Protein 3SOL (pdb70)

Solvent-accessible surface area: 5778 Å² total; per-residue (Å²): 97,137,74,34,70,88,1,0,46,42,8,0,8,0,83,0,0,63,132,120,15,138,54,115,72,13,29,86,86,127,38,4,10,70,21,0,39,120,22,0,116,68,118,50,53,172,92,10,56,59,88,58,0,87,112,48,3,54,83,12,18,72,135,40,40,188,72,115,54,70,78,142,60,12,19,172,69,34,49,192,163,11,97,99,14,13,41,73,14,98,126

Radius of gyration: 12.53 Å; Cα contacts (8 Å, |Δi|>4): 74; chains: 1; bounding box: 23×36×26 Å

Organism: Escherichia coli O157:H7 (NCBI:txid83334)

Sequence (91 aa):
SEQLEQMASIVSATRYLKMRCNRSDLPDEQSILNVANRIAIGKGWQSLTQEDIRKHSDDIYVRLTRDSTPEYIKCREFNRRLVPFIGELLA

Foldseek 3Di:
DVLLVVLLQLLLLVVLCVPPVVPPVFDDSVLLLVLSVVVCVVVVNDPDDSVSSVVSNVVVNVVVVPDPPPSVVSNVVSVVPNVVVSVSRND

B-factor: mean 38.12, std 18.55, range [10.9, 98.44]

InterPro domains:
  IPR005699 Chaperone lipoprotein, PulS/OutS [TIGR01004] (15-126)
  IPR019114 Chaperone lipoprotein, PulS/OutS-like [PF09691] (22-124)
  IPR038432 PulS/OutS-like superfamily [G3DSA:1.20.58.1630] (38-129)

Nearest PDB structures (foldseek):
  3sol-assembly1_A  TM=1.011E+00  e=3.078E-13  Escherichia coli O157:H7
  6hcg-assembly1_P  TM=9.661E-01  e=6.626E-07  Klebsiella pneumoniae
  4a56-assembly1_A-2  TM=9.653E-01  e=9.326E-07  Klebsiella oxytoca
  4k0u-assembly1_A  TM=9.368E-01  e=2.914E-06  Dickeya dadantii 3937

Secondary structure (DSSP, 8-state):
-HHHHHHHHHHHHHHHHHHHS--TTSPPHHHHHHHHHHHHHHTT--S--HHHHHHHHHHHHHHHHH--S-HHHHHHHHHHHTHHHHHHHH-

Structure (mmCIF, N/CA/C/O backbone):
data_3SOL
#
_entry.id   3SOL
#
_cell.length_a   73.350
_cell.length_b   73.350
_cell.length_c   70.730
_cell.angle_alpha   90.000
_cell.angle_beta   90.000
_cell.angle_gamma   120.000
#
_symmetry.space_group_name_H-M   'P 61 2 2'
#
loop_
_entity.id
_entity.type
_entity.pdbx_description
1 polymer 'Type II secretion pathway related protein'
2 non-polymer 'CHLORIDE ION'
3 water water
#
loop_
_atom_site.group_PDB
_atom_site.id
_atom_site.type_symbol
_atom_site.label_atom_id
_atom_site.label_alt_id
_atom_site.label_comp_id
_atom_site.label_asym_id
_atom_site.label_entity_id
_atom_site.label_seq_id
_atom_site.pdbx_PDB_ins_code
_atom_site.Cartn_x
_atom_site.Cartn_y
_atom_site.Cartn_z
_atom_site.occupancy
_atom_site.B_iso_or_equiv
_atom_site.auth_seq_id
_atom_site.auth_comp_id
_atom_site.auth_asym_id
_atom_site.auth_atom_id
_atom_site.pdbx_PDB_model_num
ATOM 1 N N . SER A 1 4 ? 42.379 31.900 -9.027 1.00 68.26 16 SER A N 1
ATOM 2 C CA . SER A 1 4 ? 41.169 31.051 -8.810 1.00 68.18 16 SER A CA 1
ATOM 3 C C . SER A 1 4 ? 39.993 31.942 -8.416 1.00 64.88 16 SER A C 1
ATOM 4 O O . SER A 1 4 ? 40.114 32.794 -7.525 1.00 61.72 16 SER A O 1
ATOM 7 N N . GLU A 1 5 ? 38.859 31.750 -9.084 1.00 65.65 17 GLU A N 1
ATOM 8 C CA . GLU A 1 5 ? 37.672 32.566 -8.826 1.00 63.28 17 GLU A CA 1
ATOM 9 C C . GLU A 1 5 ? 36.997 32.208 -7.505 1.00 60.03 17 GLU A C 1
ATOM 10 O O . GLU A 1 5 ? 36.368 33.055 -6.893 1.00 57.26 17 GLU A O 1
ATOM 16 N N . GLN A 1 6 ? 37.126 30.959 -7.074 1.00 60.57 18 GLN A N 1
ATOM 17 C CA . GLN A 1 6 ? 36.566 30.523 -5.799 1.00 58.34 18 GLN A CA 1
ATOM 18 C C . GLN A 1 6 ? 37.374 31.160 -4.661 1.00 54.94 18 GLN A C 1
ATOM 19 O O . GLN A 1 6 ? 36.807 31.616 -3.663 1.00 51.43 18 GLN A O 1
ATOM 25 N N . LEU A 1 7 ? 38.697 31.195 -4.839 1.00 55.16 19 LEU A N 1
ATOM 26 C CA . LEU A 1 7 ? 39.610 31.849 -3.899 1.00 52.99 19 LEU A CA 1
ATOM 27 C C . LEU A 1 7 ? 39.365 33.355 -3.874 1.00 50.74 19 LEU A C 1
ATOM 28 O O . LEU A 1 7 ? 39.304 33.962 -2.796 1.00 47.89 19 LEU A O 1
ATOM 33 N N . 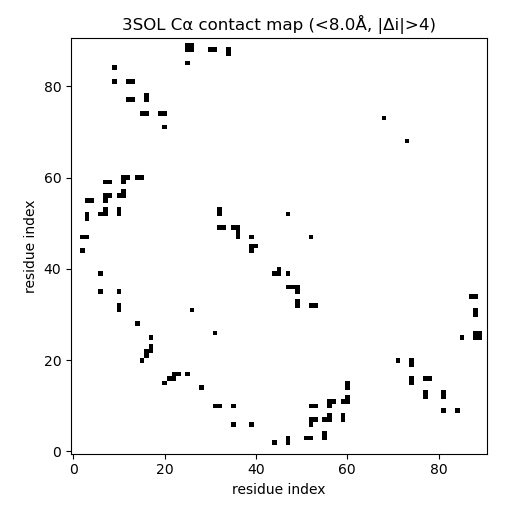GLU A 1 8 ? 39.237 33.951 -5.061 1.00 51.80 20 GLU A N 1
ATOM 34 C CA . GLU A 1 8 ? 38.907 35.379 -5.186 1.00 50.32 20 GLU A CA 1
ATOM 35 C C . GLU A 1 8 ? 37.611 35.720 -4.440 1.00 47.30 20 GLU A C 1
ATOM 36 O O . GLU A 1 8 ? 37.553 36.704 -3.694 1.00 44.76 20 GLU A O 1
ATOM 42 N N . GLN A 1 9 ? 36.581 34.903 -4.652 1.00 47.89 21 GLN A N 1
ATOM 43 C CA . GLN A 1 9 ? 35.298 35.039 -3.953 1.00 46.13 21 GLN A CA 1
ATOM 44 C C . GLN A 1 9 ? 35.461 34.940 -2.437 1.00 43.00 21 GLN A C 1
ATOM 45 O O . GLN A 1 9 ? 35.121 35.866 -1.715 1.00 40.85 21 GLN A O 1
ATOM 51 N N . MET A 1 10 ? 35.973 33.812 -1.961 1.00 42.90 22 MET A N 1
ATOM 52 C CA . MET A 1 10 ? 36.143 33.598 -0.526 1.00 41.26 22 MET A CA 1
ATOM 53 C C . MET A 1 10 ? 37.002 34.684 0.113 1.00 37.64 22 MET A C 1
ATOM 54 O O . MET A 1 10 ? 36.652 35.179 1.159 1.00 35.94 22 MET A O 1
ATOM 59 N N . ALA A 1 11 ? 38.113 35.049 -0.524 1.00 37.60 23 ALA A N 1
ATOM 60 C CA . ALA A 1 11 ? 39.014 36.073 0.011 1.00 35.76 23 ALA A CA 1
ATOM 61 C C . ALA A 1 11 ? 38.321 37.431 0.118 1.00 33.76 23 ALA A C 1
ATOM 62 O O . ALA A 1 11 ? 38.537 38.164 1.072 1.00 31.32 23 ALA A O 1
ATOM 64 N N . SER A 1 12 ? 37.478 37.751 -0.855 1.00 34.18 24 SER A N 1
ATOM 65 C CA . SER A 1 12 ? 36.733 39.012 -0.852 1.00 33.11 24 SER A CA 1
ATOM 66 C C . SER A 1 12 ? 35.739 39.107 0.295 1.00 31.29 24 SER A C 1
ATOM 67 O O . SER A 1 12 ? 35.619 40.159 0.947 1.00 29.14 24 SER A O 1
ATOM 70 N N . ILE A 1 13 ? 35.038 38.006 0.555 1.00 31.35 25 ILE A N 1
ATOM 71 C CA . ILE A 1 13 ? 34.124 37.923 1.684 1.00 30.03 25 ILE A CA 1
ATOM 72 C C . ILE A 1 13 ? 34.861 38.093 3.018 1.00 28.08 25 ILE A C 1
ATOM 73 O O . ILE A 1 13 ? 34.410 38.839 3.894 1.00 26.57 25 ILE A O 1
ATOM 78 N N . VAL A 1 14 ? 35.989 37.402 3.172 1.00 27.76 26 VAL A N 1
ATOM 79 C CA . VAL A 1 14 ? 36.799 37.499 4.397 1.00 26.09 26 VAL A CA 1
ATOM 80 C C . VAL A 1 14 ? 37.395 38.912 4.598 1.00 24.69 26 VAL A C 1
ATOM 81 O O . VAL A 1 14 ? 37.376 39.435 5.711 1.00 22.07 26 VAL A O 1
ATOM 85 N N . SER A 1 15 ? 37.895 39.543 3.529 1.00 25.01 27 SER A N 1
ATOM 86 C CA . SER A 1 15 ? 38.476 40.901 3.647 1.00 24.93 27 SER A CA 1
ATOM 87 C C . SER A 1 15 ? 37.417 41.946 3.974 1.00 22.71 27 SER A C 1
ATOM 88 O O . SER A 1 15 ? 37.665 42.864 4.744 1.00 21.33 27 SER A O 1
ATOM 91 N N . ALA A 1 16 ? 36.238 41.808 3.375 1.00 22.39 28 ALA A N 1
ATOM 92 C CA . ALA A 1 16 ? 35.114 42.702 3.659 1.00 21.37 28 ALA A CA 1
ATOM 93 C C . ALA A 1 16 ? 34.666 42.572 5.120 1.00 19.92 28 ALA A C 1
ATOM 94 O O . ALA A 1 16 ? 34.314 43.558 5.772 1.00 18.28 28 ALA A O 1
ATOM 96 N N . THR A 1 17 ? 34.706 41.345 5.640 1.00 20.70 29 THR A N 1
ATOM 97 C CA . THR A 1 17 ? 34.330 41.082 7.018 1.00 20.50 29 THR A CA 1
ATOM 98 C C . THR A 1 17 ? 35.364 41.706 7.958 1.00 19.36 29 THR A C 1
ATOM 99 O O . THR A 1 17 ? 35.016 42.314 8.979 1.00 18.47 29 THR A O 1
ATOM 103 N N . ARG A 1 18 ? 36.645 41.593 7.601 1.00 19.74 30 ARG A N 1
ATOM 104 C CA . ARG A 1 18 ? 37.710 42.307 8.337 1.00 19.51 30 ARG A CA 1
ATOM 105 C C . ARG A 1 18 ? 37.510 43.832 8.306 1.00 17.98 30 ARG A C 1
ATOM 106 O O . ARG A 1 18 ? 37.681 44.537 9.312 1.00 17.33 30 ARG A O 1
ATOM 114 N N . TYR A 1 19 ? 37.134 44.341 7.151 1.00 16.96 31 TYR A N 1
ATOM 115 C CA . TYR A 1 19 ? 36.845 45.768 7.020 1.00 16.32 31 TYR A CA 1
ATOM 116 C C . TYR A 1 19 ? 35.704 46.188 7.953 1.00 14.67 31 TYR A C 1
ATOM 117 O O . TYR A 1 19 ? 35.806 47.198 8.624 1.00 14.36 31 TYR A O 1
ATOM 126 N N . LEU A 1 20 ? 34.639 45.389 8.023 1.00 14.63 32 LEU A N 1
ATOM 127 C CA . LEU A 1 20 ? 33.523 45.689 8.918 1.00 14.09 32 LEU A CA 1
ATOM 128 C C . LEU A 1 20 ? 33.950 45.733 10.374 1.00 14.35 32 LEU A C 1
ATOM 129 O O . LEU A 1 20 ? 33.542 46.632 11.129 1.00 13.36 32 LEU A O 1
ATOM 134 N N . LYS A 1 21 ? 34.773 44.769 10.772 1.00 14.44 33 LYS A N 1
ATOM 135 C CA . LYS A 1 21 ? 35.236 44.683 12.142 1.00 16.22 33 LYS A CA 1
ATOM 136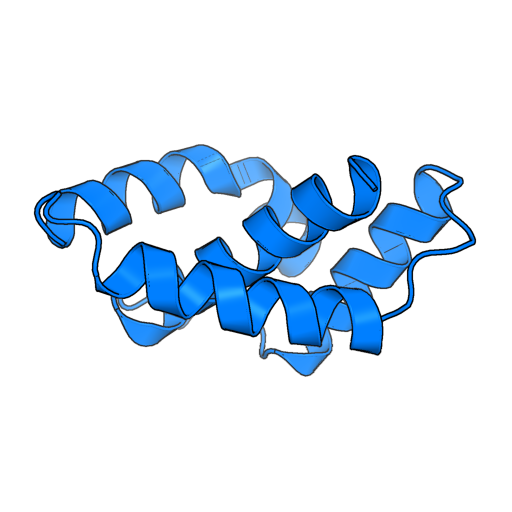 C C . LYS A 1 21 ? 36.176 45.824 12.521 1.00 17.01 33 LYS A C 1
ATOM 137 O O . LYS A 1 21 ? 36.076 46.380 13.597 1.00 18.19 33 LYS A O 1
ATOM 143 N N . MET A 1 22 ? 37.092 46.155 11.624 1.00 16.98 34 MET A N 1
ATOM 144 C CA . MET A 1 22 ? 38.145 47.117 11.908 1.00 18.01 34 MET A CA 1
ATOM 145 C C . MET A 1 22 ? 37.646 48.567 11.746 1.00 16.11 34 MET A C 1
ATOM 146 O O . MET A 1 22 ? 38.008 49.437 12.533 1.00 15.84 34 MET A O 1
ATOM 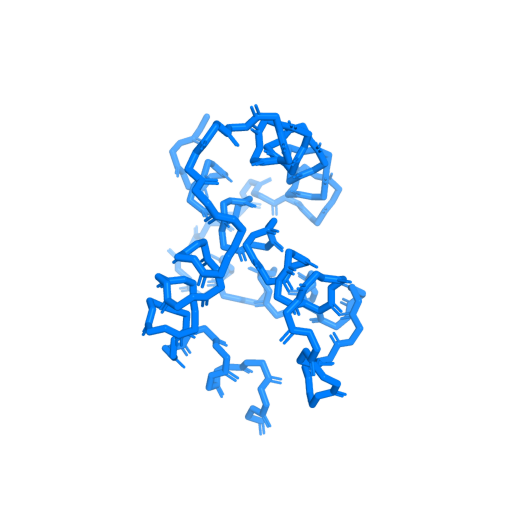151 N N . ARG A 1 23 ? 36.835 48.820 10.728 1.00 14.97 35 ARG A N 1
ATOM 152 C CA . ARG A 1 23 ? 36.538 50.200 10.322 1.00 15.04 35 ARG A CA 1
ATOM 153 C C . ARG A 1 23 ? 35.069 50.583 10.400 1.00 13.87 35 ARG A C 1
ATOM 154 O O . ARG A 1 23 ? 34.732 51.757 10.193 1.00 13.97 35 ARG A O 1
ATOM 162 N N . CYS A 1 24 ? 34.215 49.600 10.694 1.00 13.69 36 CYS A N 1
ATOM 163 C CA . CYS A 1 24 ? 32.758 49.786 10.727 1.00 13.26 36 CYS A CA 1
ATOM 164 C C . CYS A 1 24 ? 32.130 49.250 12.014 1.00 13.40 36 CYS A C 1
ATOM 165 O O . CYS A 1 24 ? 30.946 48.920 12.040 1.00 13.41 36 CYS A O 1
ATOM 168 N N . ASN A 1 25 ? 32.929 49.143 13.072 1.00 12.00 37 ASN A N 1
ATOM 169 C CA . ASN A 1 25 ? 32.421 48.903 14.401 1.00 12.52 37 ASN A CA 1
ATOM 170 C C . ASN A 1 25 ? 31.613 47.624 14.606 1.00 13.06 37 ASN A C 1
ATOM 171 O O . ASN A 1 25 ? 30.838 47.544 15.544 1.00 14.48 37 ASN A O 1
ATOM 176 N N . ARG A 1 26 ? 31.858 46.592 13.788 1.00 13.17 38 ARG A N 1
ATOM 177 C CA . ARG A 1 26 ? 31.080 45.345 13.895 1.00 14.20 38 ARG A CA 1
ATOM 178 C C . ARG A 1 26 ? 31.707 44.423 14.932 1.00 15.23 38 ARG A C 1
ATOM 179 O O . ARG A 1 26 ? 32.323 43.403 14.619 1.00 16.92 38 ARG A O 1
ATOM 187 N N . SER A 1 27 ? 31.486 44.820 16.180 1.00 15.63 39 SER A N 1
ATOM 188 C CA . SER A 1 27 ? 31.932 44.109 17.358 1.00 17.51 39 SER A CA 1
ATOM 189 C C . SER A 1 27 ? 31.301 42.720 17.545 1.00 18.95 39 SER A C 1
ATOM 190 O O . SER A 1 27 ? 31.786 41.926 18.352 1.00 20.23 39 SER A O 1
ATOM 193 N N . ASP A 1 28 ? 30.194 42.475 16.851 1.00 18.30 40 ASP A N 1
ATOM 194 C CA . ASP A 1 28 ? 29.439 41.242 16.990 1.00 21.01 40 ASP A CA 1
ATOM 195 C C . ASP A 1 28 ? 30.012 40.125 16.156 1.00 22.02 40 ASP A C 1
ATOM 196 O O . ASP A 1 28 ? 29.684 38.952 16.379 1.00 23.51 40 ASP A O 1
ATOM 201 N N . LEU A 1 29 ? 30.851 40.460 15.188 1.00 21.83 41 LEU A N 1
ATOM 202 C CA . LEU A 1 29 ? 31.378 39.442 14.273 1.00 22.69 41 LEU A CA 1
ATOM 203 C C . LEU A 1 29 ? 32.498 38.616 14.911 1.00 24.81 41 LEU A C 1
ATOM 204 O O . LEU A 1 29 ? 33.256 39.131 15.730 1.00 24.19 41 LEU A O 1
ATOM 209 N N . PRO A 1 30 ? 32.590 37.308 14.567 1.00 26.60 42 PRO A N 1
ATOM 210 C CA . PRO A 1 30 ? 33.622 36.474 15.184 1.00 28.47 42 PRO A CA 1
ATOM 211 C C . PRO A 1 30 ? 35.037 36.882 14.798 1.00 28.29 42 PRO A C 1
ATOM 212 O O . PRO A 1 30 ? 35.224 37.700 13.907 1.00 26.96 42 PRO A O 1
ATOM 216 N N . ASP A 1 31 ? 36.019 36.282 15.457 1.00 29.27 43 ASP A N 1
ATOM 217 C CA . ASP A 1 31 ? 37.420 36.609 15.208 1.00 30.15 43 ASP A CA 1
ATOM 218 C C . ASP A 1 31 ? 37.905 36.021 13.874 1.00 31.13 43 ASP A C 1
ATOM 219 O O . ASP A 1 31 ? 37.194 35.229 13.239 1.00 29.85 43 ASP A O 1
ATOM 224 N N . GLU A 1 32 ? 39.105 36.431 13.457 1.00 32.13 44 GLU A N 1
ATOM 225 C CA . GLU A 1 32 ? 39.658 36.032 12.154 1.00 33.48 44 GLU A CA 1
ATOM 226 C C . GLU A 1 32 ? 39.759 34.517 12.022 1.00 33.91 44 GLU A C 1
ATOM 227 O O . GLU A 1 32 ? 39.447 33.964 10.962 1.00 34.07 44 GLU A O 1
ATOM 233 N N . GLN A 1 33 ? 40.209 33.843 13.080 1.00 34.58 45 GLN A N 1
ATOM 234 C CA . GLN A 1 33 ? 40.303 32.391 13.063 1.00 36.13 45 GLN A CA 1
ATOM 235 C C . GLN A 1 33 ? 38.935 31.765 12.831 1.00 34.99 45 GLN A C 1
ATOM 236 O O . GLN A 1 33 ? 38.799 30.833 12.039 1.00 34.34 45 GLN A O 1
ATOM 242 N N . SER A 1 34 ? 37.928 32.259 13.544 1.00 32.65 46 SER A N 1
ATOM 243 C CA . SER A 1 34 ? 36.569 31.751 13.365 1.00 33.14 46 SER A CA 1
ATOM 244 C C . SER A 1 34 ? 36.059 31.987 11.944 1.00 31.77 46 SER A C 1
ATOM 245 O O . SER A 1 34 ? 35.476 31.094 11.330 1.00 32.38 46 SER A O 1
ATOM 248 N N . ILE A 1 35 ? 36.310 33.182 11.426 1.00 29.23 47 ILE A N 1
ATOM 249 C CA . ILE A 1 35 ? 35.880 33.555 10.068 1.00 29.70 47 ILE A CA 1
ATOM 250 C C . ILE A 1 35 ? 36.533 32.641 9.034 1.00 31.00 47 ILE A C 1
ATOM 251 O O . ILE A 1 35 ? 35.872 32.122 8.125 1.00 32.03 47 ILE A O 1
ATOM 256 N N . LEU A 1 36 ? 37.826 32.411 9.196 1.00 32.23 48 LEU A N 1
ATOM 257 C CA . LEU A 1 36 ? 38.552 31.511 8.285 1.00 34.59 48 LEU A CA 1
ATOM 258 C C . LEU A 1 36 ? 38.053 30.066 8.371 1.00 37.62 48 LEU A C 1
ATOM 259 O O . LEU A 1 36 ? 37.930 29.390 7.337 1.00 38.62 48 LEU A O 1
ATOM 264 N N . ASN A 1 37 ? 37.752 29.597 9.586 1.00 39.29 49 ASN A N 1
ATOM 265 C CA . ASN A 1 37 ? 37.188 28.251 9.793 1.00 42.65 49 ASN A CA 1
ATOM 266 C C . ASN A 1 37 ? 35.870 28.097 9.056 1.00 43.26 49 ASN A C 1
ATOM 267 O O . ASN A 1 37 ? 35.610 27.064 8.448 1.00 45.67 49 ASN A O 1
ATOM 272 N N . VAL A 1 38 ? 35.035 29.125 9.149 1.00 42.08 50 VAL A N 1
ATOM 273 C CA . VAL A 1 38 ? 33.730 29.131 8.510 1.00 43.06 50 VAL A CA 1
ATOM 274 C C . VAL A 1 38 ? 33.870 29.205 6.985 1.00 43.99 50 VAL A C 1
ATOM 275 O O . VAL A 1 38 ? 33.152 28.514 6.261 1.00 46.38 50 VAL A O 1
ATOM 279 N N . ALA A 1 39 ? 34.810 30.011 6.502 1.00 43.26 51 ALA A N 1
ATOM 280 C CA . ALA A 1 39 ? 35.130 30.048 5.069 1.00 44.62 51 ALA A CA 1
ATOM 281 C C . ALA A 1 39 ? 35.623 28.690 4.563 1.00 48.05 51 ALA A C 1
ATOM 282 O O . ALA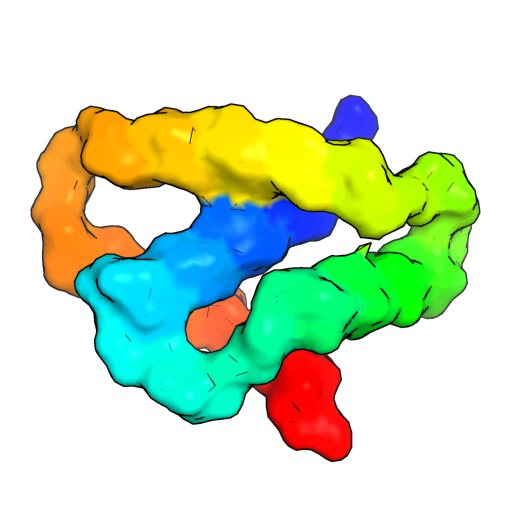 A 1 39 ? 35.276 28.277 3.458 1.00 49.94 51 ALA A O 1
ATOM 284 N N . ASN A 1 40 ? 36.431 28.003 5.373 1.00 49.78 52 ASN A N 1
ATOM 285 C CA . ASN A 1 40 ? 36.928 26.663 5.045 1.00 53.27 52 ASN A CA 1
ATOM 286 C C . ASN A 1 40 ? 35.790 25.644 5.039 1.00 56.15 52 ASN A C 1
ATOM 287 O O . ASN A 1 40 ? 35.706 24.799 4.139 1.00 58.42 52 ASN A O 1
ATOM 292 N N . ARG A 1 41 ? 34.921 25.724 6.044 1.00 56.23 53 ARG A N 1
ATOM 293 C CA . ARG A 1 41 ? 33.711 24.914 6.082 1.00 59.06 53 ARG A CA 1
ATOM 294 C C . ARG A 1 41 ? 32.880 25.135 4.808 1.00 59.84 53 ARG A C 1
ATOM 295 O O . ARG A 1 41 ? 32.568 24.184 4.083 1.00 62.32 53 ARG A O 1
ATOM 303 N N . ILE A 1 42 ? 32.540 26.395 4.542 1.00 58.20 54 ILE A N 1
ATOM 304 C CA . ILE A 1 42 ? 31.751 26.775 3.358 1.00 59.09 54 ILE A CA 1
ATOM 305 C C . ILE A 1 42 ? 32.345 26.215 2.059 1.00 61.78 54 ILE A C 1
ATOM 306 O O . ILE A 1 42 ? 31.638 25.559 1.296 1.00 64.38 54 ILE A O 1
ATOM 311 N N . ALA A 1 43 ? 33.636 26.469 1.826 1.00 61.56 55 ALA A N 1
ATOM 312 C CA . ALA A 1 43 ? 34.362 25.941 0.649 1.00 64.25 55 ALA A CA 1
ATOM 313 C C . ALA A 1 43 ? 34.224 24.426 0.500 1.00 67.74 55 ALA A C 1
ATOM 314 O O . ALA A 1 43 ? 33.952 23.932 -0.596 1.00 70.45 55 ALA A O 1
ATOM 316 N N . ILE A 1 44 ? 34.422 23.701 1.601 1.00 68.26 56 ILE A N 1
ATOM 317 C CA . ILE A 1 44 ? 34.330 22.235 1.603 1.00 72.02 56 ILE A CA 1
ATOM 318 C C . ILE A 1 44 ? 32.907 21.752 1.292 1.00 74.01 56 ILE A C 1
ATOM 319 O O . ILE A 1 44 ? 32.729 20.732 0.629 1.00 77.50 56 ILE A O 1
ATOM 324 N N . GLY A 1 45 ? 31.904 22.489 1.768 1.00 72.37 57 GLY A N 1
ATOM 325 C CA . GLY A 1 45 ? 30.512 22.235 1.398 1.00 74.17 57 GLY A CA 1
ATOM 326 C C . GLY A 1 45 ? 30.247 22.479 -0.080 1.00 75.76 57 GLY A C 1
ATOM 327 O O . GLY A 1 45 ? 29.580 21.679 -0.734 1.00 79.18 57 GLY A O 1
ATOM 328 N N . LYS A 1 46 ? 30.782 23.576 -0.614 1.00 73.77 58 LYS A N 1
ATOM 329 C CA . LYS A 1 46 ? 30.669 23.877 -2.050 1.00 75.54 58 LYS A CA 1
ATOM 330 C C . LYS A 1 46 ? 31.497 22.932 -2.939 1.00 78.87 58 LYS A C 1
ATOM 331 O O . LYS A 1 46 ? 31.478 23.060 -4.165 1.00 80.80 58 LYS A O 1
ATOM 337 N N . GLY A 1 47 ? 32.222 21.997 -2.325 1.00 79.88 59 GLY A N 1
ATOM 338 C CA . GLY A 1 47 ? 33.047 21.038 -3.058 1.00 83.17 59 GLY A CA 1
ATOM 339 C C . GLY A 1 47 ? 34.414 21.573 -3.451 1.00 82.20 59 GLY A C 1
ATOM 340 O O . GLY A 1 47 ? 35.116 20.938 -4.233 1.00 85.01 59 GLY A O 1
ATOM 341 N N . TRP A 1 48 ? 34.795 22.732 -2.907 1.00 78.45 60 TRP A N 1
ATOM 342 C CA . TRP A 1 48 ? 36.091 23.350 -3.201 1.00 77.53 60 TRP A CA 1
ATOM 343 C C . TRP A 1 48 ? 37.168 22.757 -2.286 1.00 77.72 60 TRP A C 1
ATOM 344 O O . TRP A 1 48 ? 37.242 23.087 -1.102 1.00 75.69 60 TRP A O 1
ATOM 355 N N . GLN A 1 49 ? 38.003 21.893 -2.850 1.00 80.79 61 GLN A N 1
ATOM 356 C CA . GLN A 1 49 ? 38.975 21.119 -2.077 1.00 81.75 61 GLN A CA 1
ATOM 357 C C . GLN A 1 49 ? 40.343 21.795 -2.018 1.00 80.15 61 GLN A C 1
ATOM 358 O O . GLN A 1 49 ? 41.073 21.645 -1.033 1.00 79.79 61 GLN A O 1
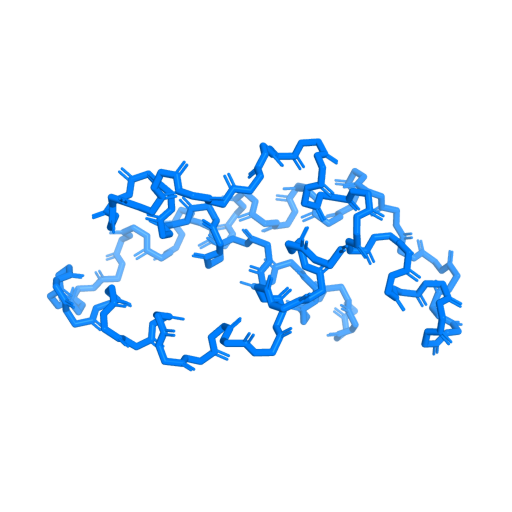ATOM 364 N N . SER A 1 50 ? 40.672 22.556 -3.059 1.00 79.32 62 SER A N 1
ATOM 365 C CA . SER A 1 50 ? 41.980 23.211 -3.169 1.00 78.07 62 SER A CA 1
ATOM 366 C C . SER A 1 50 ? 42.188 24.347 -2.166 1.00 72.87 62 SER A C 1
ATOM 367 O O . SER A 1 50 ? 43.311 24.584 -1.727 1.00 72.59 62 SER A O 1
ATOM 370 N N . LEU A 1 51 ? 41.116 25.057 -1.825 1.00 68.68 63 LEU A N 1
ATOM 371 C CA . LEU A 1 51 ? 41.220 26.251 -0.985 1.00 63.98 63 LEU A CA 1
ATOM 372 C C . LEU A 1 51 ? 41.661 25.928 0.435 1.00 61.84 63 LEU A C 1
ATOM 373 O O . LEU A 1 51 ? 41.025 25.125 1.116 1.00 62.50 63 LEU A O 1
ATOM 378 N N . THR A 1 52 ? 42.739 26.570 0.876 1.00 59.08 64 THR A N 1
ATOM 379 C CA . THR A 1 52 ? 43.209 26.459 2.250 1.00 56.81 64 THR A CA 1
ATOM 380 C C . THR A 1 52 ? 42.912 27.762 2.985 1.00 52.82 64 THR A C 1
ATOM 381 O O . THR A 1 52 ? 42.701 28.802 2.350 1.00 50.23 64 THR A O 1
ATOM 385 N N . GLN A 1 53 ? 42.890 27.711 4.317 1.00 50.82 65 GLN A N 1
ATOM 386 C CA . GLN A 1 53 ? 42.743 28.933 5.105 1.00 47.69 65 GLN A CA 1
ATOM 387 C C . GLN A 1 53 ? 43.933 29.881 4.917 1.00 46.53 65 GLN A C 1
ATOM 388 O O . GLN A 1 53 ? 43.744 31.082 4.927 1.00 44.22 65 GLN A O 1
ATOM 394 N N . GLU A 1 54 ? 45.148 29.364 4.743 1.00 47.84 66 GLU A N 1
ATOM 395 C CA . GLU A 1 54 ? 46.283 30.262 4.472 1.00 47.50 66 GLU A CA 1
ATOM 396 C C . GLU A 1 54 ? 46.160 30.979 3.118 1.00 46.29 66 GLU A C 1
ATOM 397 O O . GLU A 1 54 ? 46.488 32.153 3.030 1.00 44.82 66 GLU A O 1
ATOM 403 N N . ASP A 1 55 ? 45.702 30.273 2.080 1.00 47.03 67 ASP A N 1
ATOM 404 C CA . ASP A 1 55 ? 45.458 30.888 0.762 1.00 46.68 67 ASP A CA 1
ATOM 405 C C . ASP A 1 55 ? 44.431 32.011 0.894 1.00 42.94 67 ASP A C 1
ATOM 406 O O . ASP A 1 55 ? 44.650 33.136 0.417 1.00 41.35 67 ASP A O 1
ATOM 411 N N . ILE A 1 56 ? 43.312 31.699 1.548 1.00 41.05 68 ILE A N 1
ATOM 412 C CA . ILE A 1 56 ? 42.222 32.680 1.749 1.00 38.48 68 ILE A CA 1
ATOM 413 C C . ILE A 1 56 ? 42.720 33.877 2.554 1.00 36.57 68 ILE A C 1
ATOM 414 O O . ILE A 1 56 ? 42.419 35.030 2.212 1.00 34.86 68 ILE A O 1
ATOM 419 N N . ARG A 1 57 ? 43.479 33.601 3.618 1.00 37.07 69 ARG A N 1
ATOM 420 C CA . ARG A 1 57 ? 44.015 34.648 4.493 1.00 36.56 69 ARG A CA 1
ATOM 421 C C . ARG A 1 57 ? 44.983 35.572 3.739 1.00 37.09 69 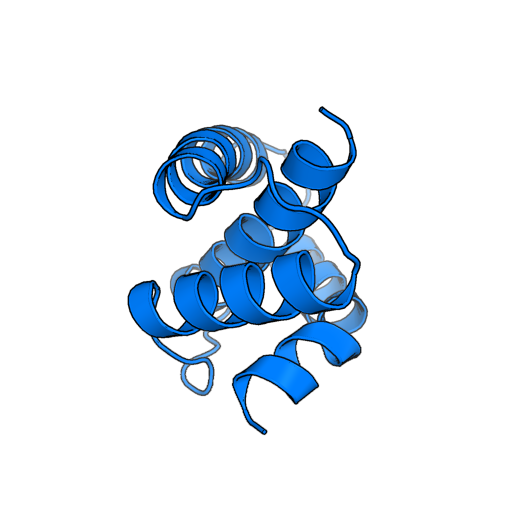ARG A C 1
ATOM 422 O O . ARG A 1 57 ? 44.854 36.798 3.825 1.00 35.13 69 ARG A O 1
ATOM 430 N N . LYS A 1 58 ? 45.926 35.000 2.986 1.00 39.43 70 LYS A N 1
ATOM 431 C CA . LYS A 1 58 ? 46.946 35.801 2.288 1.00 40.95 70 LYS A CA 1
ATOM 432 C C . LYS A 1 58 ? 46.332 36.724 1.233 1.00 39.95 70 LYS A C 1
ATOM 433 O O . LYS A 1 58 ? 46.643 37.928 1.175 1.00 39.49 70 LYS A O 1
ATOM 439 N N . HIS A 1 59 ? 45.431 36.174 0.423 1.00 39.73 71 HIS A N 1
ATOM 440 C CA . HIS A 1 59 ? 44.748 36.967 -0.597 1.00 39.33 71 HIS A CA 1
ATOM 441 C C . HIS A 1 59 ? 43.852 38.030 0.048 1.00 35.72 71 HIS A C 1
ATOM 442 O O . HIS A 1 59 ? 43.767 39.148 -0.444 1.00 34.12 71 HIS A O 1
ATOM 449 N N . SER A 1 60 ? 43.180 37.661 1.132 1.00 33.63 72 SER A N 1
ATOM 450 C CA . SER A 1 60 ? 42.308 38.588 1.844 1.00 31.46 72 SER A CA 1
ATOM 451 C C . SER A 1 60 ? 43.103 39.801 2.336 1.00 30.98 72 SER A C 1
ATOM 452 O O . SER A 1 60 ? 42.607 40.938 2.270 1.00 28.87 72 SER A O 1
ATOM 455 N N . ASP A 1 61 ? 44.326 39.556 2.811 1.00 32.43 73 ASP A N 1
ATOM 456 C CA . ASP A 1 61 ? 45.245 40.625 3.244 1.00 33.15 73 ASP A CA 1
ATOM 457 C C . ASP A 1 61 ? 45.511 41.617 2.118 1.00 33.65 73 ASP A C 1
ATOM 458 O O . ASP A 1 61 ? 45.502 42.829 2.325 1.00 31.78 73 ASP A O 1
ATOM 463 N N . ASP A 1 62 ? 45.753 41.089 0.922 1.00 35.55 74 ASP A N 1
ATOM 464 C CA . ASP A 1 62 ? 46.066 41.920 -0.238 1.00 36.86 74 ASP A CA 1
ATOM 465 C C . ASP A 1 62 ? 44.857 42.723 -0.703 1.00 35.01 74 ASP A C 1
ATOM 466 O O . ASP A 1 62 ? 44.983 43.901 -1.049 1.00 35.14 74 ASP A O 1
ATOM 471 N N . ILE A 1 63 ? 43.685 42.088 -0.696 1.00 33.09 75 ILE A N 1
ATOM 472 C CA . ILE A 1 63 ? 42.437 42.763 -1.015 1.00 30.84 75 ILE A CA 1
ATOM 473 C C . ILE A 1 63 ? 42.154 43.856 0.005 1.00 28.92 75 ILE A C 1
ATOM 474 O O . ILE A 1 63 ? 41.735 44.955 -0.355 1.00 27.59 75 ILE A O 1
ATOM 479 N N . TYR A 1 64 ? 42.399 43.565 1.278 1.00 27.69 76 TYR A N 1
ATOM 480 C CA . TYR A 1 64 ? 42.119 44.537 2.319 1.00 25.88 76 TYR A CA 1
ATOM 481 C C . TYR A 1 64 ? 42.875 45.844 2.087 1.00 26.96 76 TYR A C 1
ATOM 482 O O . TYR A 1 64 ? 42.313 46.936 2.238 1.00 25.66 76 TYR A O 1
ATOM 491 N N . VAL A 1 65 ? 44.146 45.731 1.722 1.00 29.84 77 VAL A N 1
ATOM 492 C CA . VAL A 1 65 ? 44.949 46.906 1.418 1.00 31.92 77 VAL A CA 1
ATOM 493 C C . VAL A 1 65 ? 44.325 47.713 0.282 1.00 31.80 77 VAL A C 1
ATOM 494 O O . VAL A 1 65 ? 44.218 48.942 0.373 1.00 32.09 77 VAL A O 1
ATOM 498 N N . ARG A 1 66 ? 43.888 47.031 -0.768 1.00 32.02 78 ARG A N 1
ATOM 499 C CA . ARG A 1 66 ? 43.228 47.714 -1.873 1.00 32.93 78 ARG A CA 1
ATOM 500 C C . ARG A 1 66 ? 41.953 48.408 -1.404 1.00 29.85 78 ARG A C 1
ATOM 501 O O . ARG A 1 66 ? 41.691 49.538 -1.816 1.00 28.93 78 ARG A O 1
ATOM 509 N N . LEU A 1 67 ? 41.181 47.754 -0.525 1.00 27.02 79 LEU A N 1
ATOM 510 C CA . LEU A 1 67 ? 39.934 48.334 -0.020 1.00 25.20 79 LEU A CA 1
ATOM 511 C C . LEU A 1 67 ? 40.199 49.592 0.795 1.00 24.42 79 LEU A C 1
ATOM 512 O O . LEU A 1 67 ? 39.466 50.565 0.648 1.00 23.32 79 LEU A O 1
ATOM 517 N N . THR A 1 68 ? 41.234 49.589 1.638 1.00 24.76 80 THR A N 1
ATOM 518 C CA . THR A 1 68 ? 41.550 50.782 2.438 1.00 25.25 80 THR A CA 1
ATOM 519 C C . THR A 1 68 ? 41.935 51.970 1.546 1.00 26.89 80 THR A C 1
ATOM 520 O O . THR A 1 68 ? 41.590 53.106 1.852 1.00 27.15 80 THR A O 1
ATOM 524 N N . ARG A 1 69 ? 42.611 51.698 0.433 1.00 28.56 81 ARG A N 1
ATOM 525 C CA . ARG A 1 69 ? 43.066 52.736 -0.480 1.00 30.38 81 ARG A CA 1
ATOM 526 C C . ARG A 1 69 ? 41.988 53.276 -1.410 1.00 29.52 81 ARG A C 1
ATOM 527 O O . ARG A 1 69 ? 42.164 54.341 -1.981 1.00 30.47 81 ARG A O 1
ATOM 535 N N . ASP A 1 70 ? 40.898 52.534 -1.593 1.00 27.36 82 ASP A N 1
ATOM 536 C CA . ASP A 1 70 ? 39.794 52.961 -2.471 1.00 27.22 82 ASP A CA 1
ATOM 537 C C . ASP A 1 70 ? 39.241 54.290 -1.952 1.00 25.89 82 ASP A C 1
ATOM 538 O O . ASP A 1 70 ? 39.050 54.441 -0.753 1.00 23.45 82 ASP A O 1
ATOM 543 N N . SER A 1 71 ? 39.008 55.246 -2.860 1.00 26.94 83 SER A N 1
ATOM 544 C CA . SER A 1 71 ? 38.581 56.603 -2.490 1.00 26.38 83 SER A CA 1
ATOM 545 C C . SER A 1 71 ? 37.076 56.767 -2.192 1.00 24.67 83 SER A C 1
ATOM 546 O O . SER A 1 71 ? 36.643 57.859 -1.824 1.00 23.50 83 SER A O 1
ATOM 549 N N . THR A 1 72 ? 36.281 55.709 -2.335 1.00 22.40 84 THR A N 1
ATOM 550 C CA . THR A 1 72 ? 34.906 55.725 -1.834 1.00 20.37 84 THR A CA 1
ATOM 551 C C . THR A 1 72 ? 34.899 56.193 -0.372 1.00 18.14 84 THR A C 1
ATOM 552 O O . THR A 1 72 ? 35.731 55.765 0.432 1.00 18.38 84 THR A O 1
ATOM 556 N N . PRO A 1 73 ? 33.974 57.082 -0.014 1.00 17.67 85 PRO A N 1
ATOM 557 C CA . PRO A 1 73 ? 33.864 57.456 1.399 1.00 16.30 85 PRO A CA 1
ATOM 558 C C . PRO A 1 73 ? 33.754 56.259 2.314 1.00 15.43 85 PRO A C 1
ATOM 559 O O . PRO A 1 73 ? 33.068 55.281 1.996 1.00 14.47 85 PRO A O 1
ATOM 563 N N . GLU A 1 74 ? 34.453 56.314 3.447 1.00 14.65 86 GLU A N 1
ATOM 564 C CA . GLU A 1 74 ? 34.498 55.158 4.328 1.00 14.43 86 GLU A CA 1
ATOM 565 C C . GLU A 1 74 ? 33.091 54.737 4.788 1.00 13.03 86 GLU A C 1
ATOM 566 O O . GLU A 1 74 ? 32.803 53.548 4.871 1.00 12.97 86 GLU A O 1
ATOM 572 N N . TYR A 1 75 ? 32.210 55.694 5.079 1.00 12.38 87 TYR A N 1
ATOM 573 C CA . TYR A 1 75 ? 30.887 55.334 5.587 1.00 11.56 87 TYR A CA 1
ATOM 574 C C . TYR A 1 75 ? 30.097 54.566 4.512 1.00 12.07 87 TYR A C 1
ATOM 575 O O . TYR A 1 75 ? 29.292 53.695 4.853 1.00 11.99 87 TYR A O 1
ATOM 584 N N . ILE A 1 76 ? 30.332 54.867 3.231 1.00 12.50 88 ILE A N 1
ATOM 585 C CA . ILE A 1 76 ? 29.641 54.149 2.147 1.00 13.05 88 ILE A CA 1
ATOM 586 C C . ILE A 1 76 ? 30.169 52.731 2.025 1.00 13.41 88 ILE A C 1
ATOM 587 O O . ILE A 1 76 ? 29.396 51.780 1.806 1.00 12.93 88 ILE A O 1
ATOM 592 N N . LYS A 1 77 ? 31.485 52.568 2.207 1.00 14.07 89 LYS A N 1
ATOM 593 C CA . LYS A 1 77 ? 32.082 51.218 2.263 1.00 14.14 89 LYS A CA 1
ATOM 594 C C . LYS A 1 77 ? 31.383 50.389 3.327 1.00 13.17 89 LYS A C 1
ATOM 595 O O . LYS A 1 77 ? 30.985 49.238 3.068 1.00 12.51 89 LYS A O 1
ATOM 601 N N . CYS A 1 78 ? 31.254 50.972 4.521 1.00 12.64 90 CYS A N 1
ATOM 602 C CA . CYS A 1 78 ? 30.570 50.301 5.637 1.00 13.13 90 CYS A CA 1
ATOM 603 C C . CYS A 1 78 ? 29.138 49.917 5.267 1.00 13.73 90 CYS A C 1
ATOM 604 O O . CYS A 1 78 ? 28.706 48.780 5.504 1.00 13.30 90 CYS A O 1
ATOM 607 N N . ARG A 1 79 ? 28.413 50.853 4.657 1.00 14.12 91 ARG A N 1
ATOM 608 C CA . ARG A 1 79 ? 27.008 50.584 4.311 1.00 14.27 91 ARG A CA 1
ATOM 609 C C . ARG A 1 79 ? 26.876 49.499 3.239 1.00 15.83 91 ARG A C 1
ATOM 610 O O . ARG A 1 79 ? 25.984 48.662 3.312 1.00 15.93 91 ARG A O 1
ATOM 618 N N . GLU A 1 80 ? 27.764 49.520 2.242 1.00 16.34 92 GLU A N 1
ATOM 619 C CA . GLU A 1 80 ? 27.758 48.503 1.193 1.00 17.58 92 GLU A CA 1
ATOM 620 C C . GLU A 1 80 ? 28.071 47.118 1.756 1.00 17.22 92 GLU A C 1
ATOM 621 O O . GLU A 1 80 ? 27.363 46.142 1.452 1.00 18.26 92 GLU A O 1
ATOM 627 N N . PHE A 1 81 ? 29.108 47.019 2.593 1.00 16.43 93 PHE A N 1
ATOM 628 C CA . PHE A 1 81 ? 29.481 45.726 3.162 1.00 17.06 93 PHE A CA 1
ATOM 629 C C . PHE A 1 81 ? 28.467 45.193 4.165 1.00 17.14 93 PHE A C 1
ATOM 630 O O . PHE A 1 81 ? 28.191 44.000 4.154 1.00 17.78 93 PHE A O 1
ATOM 638 N N . ASN A 1 82 ? 27.895 46.062 5.000 1.00 17.08 94 ASN A N 1
ATOM 639 C CA . ASN A 1 82 ? 26.861 45.631 5.960 1.00 17.42 94 ASN A CA 1
ATOM 640 C C . ASN A 1 82 ? 25.648 45.030 5.265 1.00 19.62 94 ASN A C 1
ATOM 641 O O . ASN A 1 82 ? 25.092 44.034 5.740 1.00 20.21 94 ASN A O 1
ATOM 646 N N . ARG A 1 83 ? 25.246 45.626 4.137 1.00 20.51 95 ARG A N 1
ATOM 647 C CA . ARG A 1 83 ? 24.151 45.089 3.337 1.00 23.53 95 ARG A CA 1
ATOM 648 C C . ARG A 1 83 ? 24.515 43.770 2.657 1.00 24.97 95 ARG A C 1
ATOM 649 O O . ARG A 1 83 ? 23.757 42.783 2.712 1.00 26.10 95 ARG A O 1
ATOM 657 N N . ARG A 1 84 ? 25.667 43.748 2.000 1.00 24.92 96 ARG A N 1
ATOM 658 C CA . ARG A 1 84 ? 26.044 42.620 1.149 1.00 28.46 96 ARG A CA 1
ATOM 659 C C . ARG A 1 84 ? 26.445 41.357 1.917 1.00 28.46 96 ARG A C 1
ATOM 660 O O . ARG A 1 84 ? 26.217 40.251 1.424 1.00 28.55 96 ARG A O 1
ATOM 668 N N . LEU A 1 85 ? 27.005 41.512 3.118 1.00 26.96 97 LEU A N 1
ATOM 669 C CA . LEU A 1 85 ? 27.520 40.364 3.878 1.00 28.44 97 LEU A CA 1
ATOM 670 C C . LEU A 1 85 ? 26.456 39.651 4.743 1.00 30.14 97 LEU A C 1
ATOM 671 O O . LEU A 1 85 ? 26.775 38.718 5.487 1.00 31.23 97 LEU A O 1
ATOM 676 N N . VAL A 1 86 ? 25.200 40.058 4.624 1.00 31.08 98 VAL A N 1
ATOM 677 C CA . VAL A 1 86 ? 24.148 39.517 5.473 1.00 32.90 98 VAL A CA 1
ATOM 678 C C . VAL A 1 86 ? 24.152 37.984 5.449 1.00 35.38 98 VAL A C 1
ATOM 679 O O . VAL A 1 86 ? 24.159 37.357 6.509 1.00 36.14 98 VAL A O 1
ATOM 683 N N . PRO A 1 87 ? 24.179 37.370 4.250 1.00 38.04 99 PRO A N 1
ATOM 684 C CA . PRO A 1 87 ? 24.252 35.904 4.202 1.00 40.54 99 PRO A CA 1
ATOM 685 C C . PRO A 1 87 ? 25.474 35.273 4.901 1.00 40.37 99 PRO A C 1
ATOM 686 O O . PRO A 1 87 ? 25.313 34.334 5.688 1.00 41.11 99 PRO A O 1
ATOM 690 N N . PHE A 1 88 ? 26.676 35.766 4.609 1.00 39.58 100 PHE A N 1
ATOM 691 C CA . PHE A 1 88 ? 27.899 35.231 5.228 1.00 39.57 100 PHE A CA 1
ATOM 692 C C . PHE A 1 88 ? 27.889 35.422 6.743 1.00 38.95 100 PHE A C 1
ATOM 693 O O . PHE A 1 88 ? 28.251 34.515 7.490 1.00 39.50 100 PHE A O 1
ATOM 701 N N . ILE A 1 89 ? 27.464 36.598 7.197 1.00 38.06 101 ILE A N 1
ATOM 702 C CA . ILE A 1 89 ? 27.388 36.889 8.640 1.00 37.59 101 ILE A CA 1
ATOM 703 C C . ILE A 1 89 ? 26.426 35.917 9.344 1.00 40.27 101 ILE A C 1
ATOM 704 O O . ILE A 1 89 ? 26.663 35.529 10.484 1.00 40.89 101 ILE A O 1
ATOM 709 N N . GLY A 1 90 ? 25.359 35.514 8.655 1.00 43.04 102 GLY A N 1
ATOM 710 C CA . GLY A 1 90 ? 24.451 34.456 9.151 1.00 46.08 102 GLY A CA 1
ATOM 711 C C . GLY A 1 90 ? 25.126 33.109 9.377 1.00 48.28 102 GLY A C 1
ATOM 712 O O . GLY A 1 90 ? 24.810 32.399 10.334 1.00 49.30 102 GLY A O 1
ATOM 713 N N . GLU A 1 91 ? 26.050 32.755 8.485 1.00 49.48 103 GLU A N 1
ATOM 714 C CA . GLU A 1 91 ? 26.878 31.557 8.652 1.00 51.94 103 GLU A CA 1
ATOM 715 C C . GLU A 1 91 ? 27.892 31.724 9.790 1.00 51.40 103 GLU A C 1
ATOM 716 O O . GLU A 1 91 ? 28.161 30.780 10.546 1.00 52.57 103 GLU A O 1
ATOM 722 N N . LEU A 1 92 ? 28.444 32.929 9.901 1.00 49.85 104 LEU A N 1
ATOM 723 C C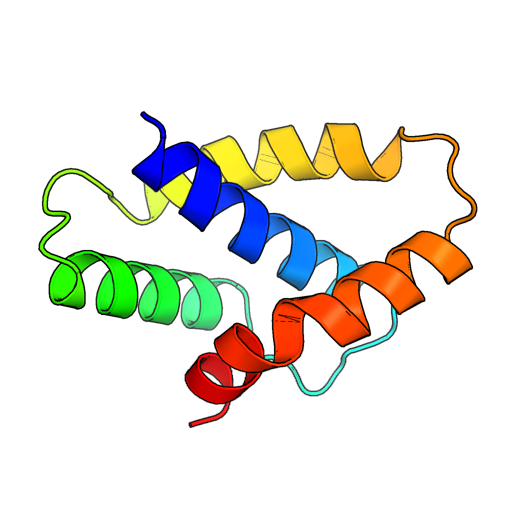A . LEU A 1 92 ? 29.413 33.257 10.944 1.00 49.53 104 LEU A CA 1
ATOM 724 C C . LEU A 1 92 ? 28.813 33.125 12.337 1.00 51.10 104 LEU A C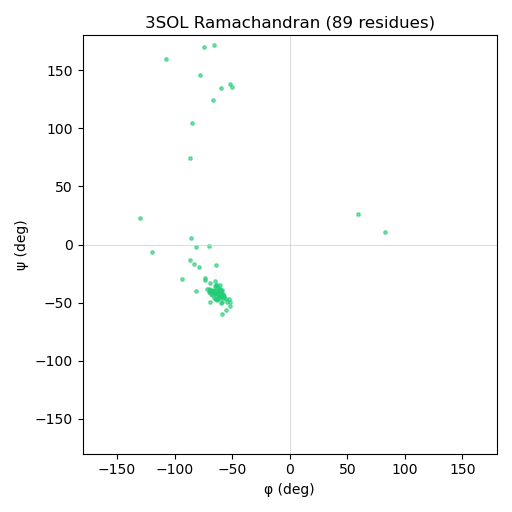 1
ATOM 725 O O . LEU A 1 92 ? 29.428 32.538 13.226 1.00 52.07 104 LEU A O 1
ATOM 730 N N . LEU A 1 93 ? 27.615 33.678 12.516 1.00 52.36 105 LEU A N 1
ATOM 731 C CA . LEU A 1 93 ? 26.970 33.723 13.828 1.00 54.14 105 LEU A CA 1
ATOM 732 C C . LEU A 1 93 ? 26.161 32.450 14.129 1.00 57.70 105 LEU A C 1
ATOM 733 O O . LEU A 1 93 ? 25.787 32.216 15.283 1.00 59.27 105 LEU A O 1
ATOM 738 N N . ALA A 1 94 ? 25.919 31.624 13.107 1.00 59.92 106 ALA A N 1
ATOM 739 C CA . ALA A 1 94 ? 25.116 30.403 13.259 1.00 63.41 106 ALA A CA 1
ATOM 740 C C . ALA A 1 94 ? 25.681 29.481 14.334 1.00 65.35 106 ALA A C 1
ATOM 741 O O . ALA A 1 94 ? 24.939 29.013 15.203 1.00 67.50 106 ALA A O 1
#

CATH classification: 1.20.58.1630